Protein AF-A0A8S2YRF7-F1 (afdb_monomer)

Organism: NCBI:txid1234261

Sequence (116 aa):
LKKKLMQNRQWTIEFTRSGGLNALLDYINRTTAKILTLIDVILLNEALQCLRKLMNITEIFEHIANNDQYIDGIVKTLTISSPEIRMRVFELLTALCVYSHEGYDLVLKALRDFEV

InterPro domains:
  IPR010473 Formin, GTPase-binding domain [PF06371] (10-98)
  IPR011989 Armadillo-like helical [G3DSA:1.25.10.10] (1-116)
  IPR016024 Armadillo-type fold [SSF48371] (8-114)

Structure (mmCIF, N/CA/C/O backbone):
data_AF-A0A8S2YRF7-F1
#
_entry.id   AF-A0A8S2YRF7-F1
#
loop_
_atom_site.group_PDB
_atom_site.id
_atom_site.type_symbol
_atom_site.label_atom_id
_atom_site.label_alt_id
_atom_site.label_comp_id
_atom_site.label_asym_id
_atom_site.label_entity_id
_atom_site.label_seq_id
_atom_site.pdbx_PDB_ins_code
_atom_site.Cartn_x
_atom_site.Cartn_y
_atom_site.Cartn_z
_atom_site.occupancy
_atom_site.B_iso_or_equiv
_atom_site.auth_seq_id
_atom_site.auth_comp_id
_atom_site.auth_asym_id
_atom_site.auth_atom_id
_atom_site.pdbx_PDB_model_num
ATOM 1 N N . LEU A 1 1 ? 8.491 13.460 6.021 1.00 77.00 1 LEU A N 1
ATOM 2 C CA . LEU A 1 1 ? 7.143 12.847 6.068 1.00 77.00 1 LEU A CA 1
ATOM 3 C C . LEU A 1 1 ? 7.021 11.818 7.195 1.00 77.00 1 LEU A C 1
ATOM 5 O O . LEU A 1 1 ? 6.396 12.128 8.201 1.00 77.00 1 LEU A O 1
ATOM 9 N N . LYS A 1 2 ? 7.702 10.669 7.092 1.00 81.44 2 LYS A N 1
ATOM 10 C CA . LYS A 1 2 ? 7.711 9.569 8.076 1.00 81.44 2 LYS A CA 1
ATOM 11 C C . LYS A 1 2 ? 7.745 9.994 9.550 1.00 81.44 2 LYS A C 1
ATOM 13 O O . LYS A 1 2 ? 6.881 9.595 10.317 1.00 81.44 2 LYS A O 1
ATOM 18 N N . LYS A 1 3 ? 8.679 10.867 9.953 1.00 82.50 3 LYS A N 1
ATOM 19 C CA . LYS A 1 3 ? 8.766 11.352 11.348 1.00 82.50 3 LYS A CA 1
ATOM 20 C C . LYS A 1 3 ? 7.464 12.000 11.845 1.00 82.50 3 LYS A C 1
ATOM 22 O O . LYS A 1 3 ? 7.048 11.722 12.963 1.00 82.50 3 LYS A O 1
ATOM 27 N N . LYS A 1 4 ? 6.795 12.808 11.012 1.00 79.56 4 LYS A N 1
ATOM 28 C CA . LYS A 1 4 ? 5.526 13.463 11.374 1.00 79.56 4 LYS A CA 1
ATOM 29 C C . LYS A 1 4 ? 4.373 12.459 11.474 1.00 79.56 4 LYS A C 1
ATOM 31 O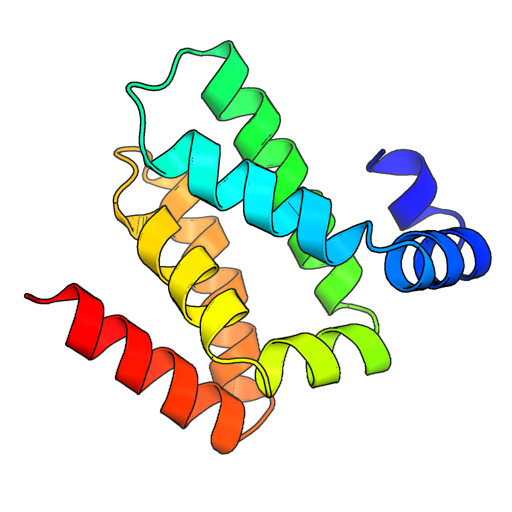 O . LYS A 1 4 ? 3.638 12.512 12.454 1.00 79.56 4 LYS A O 1
ATOM 36 N N . LEU A 1 5 ? 4.294 11.505 10.538 1.00 83.31 5 LEU A N 1
ATOM 37 C CA . LEU A 1 5 ? 3.330 10.392 10.590 1.00 83.31 5 LEU A CA 1
ATOM 38 C C . LEU A 1 5 ? 3.495 9.532 11.854 1.00 83.31 5 LEU A C 1
ATOM 40 O O . LEU A 1 5 ? 2.527 9.008 12.393 1.00 83.31 5 LEU A O 1
ATOM 44 N N . MET A 1 6 ? 4.727 9.371 12.344 1.00 75.88 6 MET A N 1
ATOM 45 C CA . MET A 1 6 ? 4.994 8.540 13.520 1.00 75.88 6 MET A CA 1
ATOM 46 C C . MET A 1 6 ? 4.689 9.227 14.851 1.00 75.88 6 MET A C 1
ATOM 48 O O . MET A 1 6 ? 4.371 8.538 15.814 1.00 75.88 6 MET A O 1
ATOM 52 N N . GLN A 1 7 ? 4.823 10.551 14.922 1.00 84.00 7 GLN A N 1
ATOM 53 C CA . GLN A 1 7 ? 4.856 11.275 16.197 1.00 84.00 7 GLN A CA 1
ATOM 54 C C . GLN A 1 7 ? 3.573 12.045 16.511 1.00 84.00 7 GLN A C 1
ATOM 56 O O . GLN A 1 7 ? 3.378 12.435 17.658 1.00 84.00 7 GLN A O 1
ATOM 61 N N . ASN A 1 8 ? 2.704 12.293 15.528 1.00 87.38 8 ASN A N 1
ATOM 62 C CA . ASN A 1 8 ? 1.533 13.138 15.733 1.00 87.38 8 ASN A CA 1
ATOM 63 C C . ASN A 1 8 ? 0.289 12.551 15.046 1.00 87.38 8 ASN A C 1
ATOM 65 O O . ASN A 1 8 ? 0.135 12.624 13.823 1.00 87.38 8 ASN A O 1
ATOM 69 N N . ARG A 1 9 ? -0.617 11.979 15.855 1.00 85.25 9 ARG A N 1
ATOM 70 C CA . ARG A 1 9 ? -1.880 11.396 15.371 1.00 85.25 9 ARG A CA 1
ATOM 71 C C . ARG A 1 9 ? -2.768 12.452 14.714 1.00 85.25 9 ARG A C 1
ATOM 73 O O . ARG A 1 9 ? -3.272 12.199 13.626 1.00 85.25 9 ARG A O 1
ATOM 80 N N . GLN A 1 10 ? -2.890 13.639 15.311 1.00 88.12 10 GLN A N 1
ATOM 81 C CA . GLN A 1 10 ? -3.692 14.729 14.745 1.00 88.12 10 GLN A CA 1
ATOM 82 C C . GLN A 1 10 ? -3.171 15.140 13.367 1.00 88.12 10 GLN A C 1
ATOM 84 O O . GLN A 1 10 ? -3.936 15.241 12.416 1.00 88.12 10 GLN A O 1
ATOM 89 N N . TRP A 1 11 ? -1.853 15.296 13.232 1.00 90.00 11 TRP A N 1
ATOM 90 C CA . TRP A 1 11 ? -1.228 15.606 11.948 1.00 90.00 11 TRP A CA 1
ATOM 91 C C . TRP A 1 11 ? -1.477 14.510 10.908 1.00 90.00 11 TRP A C 1
ATOM 93 O O . TRP A 1 11 ? -1.681 14.814 9.741 1.00 90.00 11 TRP A O 1
ATOM 103 N N . THR A 1 12 ? -1.482 13.241 11.322 1.00 90.69 12 THR A N 1
ATOM 104 C CA . THR A 1 12 ? -1.724 12.101 10.424 1.00 90.69 12 THR A CA 1
ATOM 105 C C . THR A 1 12 ? -3.166 12.061 9.915 1.00 90.69 12 THR A C 1
ATOM 107 O O . THR A 1 12 ? -3.400 11.801 8.733 1.00 90.69 12 THR A O 1
ATOM 110 N N . ILE A 1 13 ? -4.130 12.376 10.783 1.00 86.88 13 ILE A N 1
ATOM 111 C CA . ILE A 1 13 ? -5.540 12.517 10.402 1.00 86.88 13 ILE A CA 1
ATOM 112 C C . ILE A 1 13 ? -5.700 13.680 9.415 1.00 86.88 13 ILE A C 1
ATOM 114 O O . ILE A 1 13 ? -6.278 13.491 8.348 1.00 86.88 13 ILE A O 1
ATOM 118 N N . GLU A 1 14 ? -5.131 14.851 9.713 1.00 89.62 14 GLU A N 1
ATOM 119 C CA . GLU A 1 14 ? -5.208 16.026 8.828 1.00 89.62 14 GLU A CA 1
ATOM 120 C C . GLU A 1 14 ? -4.489 15.816 7.490 1.00 89.62 14 GLU A C 1
ATOM 122 O O . GLU A 1 14 ? -4.992 16.217 6.441 1.00 89.62 14 GLU A O 1
ATOM 127 N N . PHE A 1 15 ? -3.346 15.127 7.500 1.00 92.44 15 PHE A N 1
ATOM 128 C CA . PHE A 1 15 ? -2.652 14.699 6.288 1.00 92.44 15 PHE A CA 1
ATOM 129 C C . PHE A 1 15 ? -3.573 13.854 5.404 1.00 92.44 15 PHE A C 1
ATOM 131 O O . PHE A 1 15 ? -3.667 14.099 4.205 1.00 92.44 15 PHE A O 1
ATOM 138 N N . THR A 1 16 ? -4.290 12.901 5.999 1.00 90.62 16 THR A N 1
ATOM 139 C CA . THR A 1 16 ? -5.208 12.020 5.267 1.00 90.62 16 THR A CA 1
ATOM 140 C C . THR A 1 16 ? -6.424 12.783 4.743 1.00 90.62 16 THR A C 1
ATOM 142 O O . THR A 1 16 ? -6.744 12.667 3.563 1.00 90.62 16 THR A O 1
ATOM 145 N N . ARG A 1 17 ? -7.044 13.634 5.573 1.00 88.81 17 ARG A N 1
ATOM 146 C CA . ARG A 1 17 ? -8.169 14.507 5.179 1.00 88.81 17 ARG A CA 1
ATOM 147 C C . ARG A 1 17 ? -7.822 15.446 4.030 1.00 88.81 17 ARG A C 1
ATOM 149 O O . ARG A 1 17 ? -8.677 15.752 3.210 1.00 88.81 17 ARG A O 1
ATOM 156 N N . SER A 1 18 ? -6.564 15.863 3.956 1.00 92.50 18 SER A N 1
ATOM 157 C CA . SER A 1 18 ? -6.051 16.742 2.904 1.00 92.50 18 SER A CA 1
ATOM 158 C C . SER A 1 18 ? -5.619 15.982 1.637 1.00 92.50 18 SER A C 1
ATOM 160 O O . SER A 1 18 ? -4.879 16.527 0.823 1.00 92.50 18 SER A O 1
ATOM 162 N N . GLY A 1 19 ? -6.016 14.712 1.476 1.00 92.81 19 GLY A N 1
ATOM 163 C CA . GLY A 1 19 ? -5.674 13.880 0.314 1.00 92.81 19 GLY A CA 1
ATOM 164 C 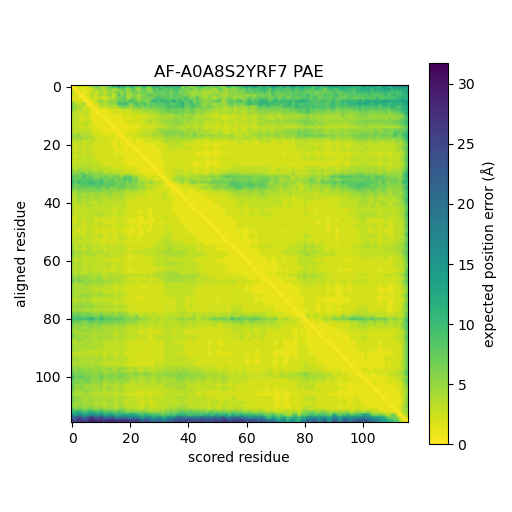C . GLY A 1 19 ? -4.252 13.307 0.328 1.00 92.81 19 GLY A C 1
ATOM 165 O O . GLY A 1 19 ? -3.779 12.793 -0.684 1.00 92.81 19 GLY A O 1
ATOM 166 N N . GLY A 1 20 ? -3.550 13.368 1.462 1.00 94.44 20 GLY A N 1
ATOM 167 C CA . GLY A 1 20 ? -2.173 12.890 1.582 1.00 94.44 20 GLY A CA 1
ATOM 168 C C . GLY A 1 20 ? -2.018 11.382 1.374 1.00 94.44 20 GLY A C 1
ATOM 169 O O . GLY A 1 20 ? -0.998 10.947 0.839 1.00 94.44 20 GLY A O 1
ATOM 170 N N . LEU A 1 21 ? -3.026 10.584 1.745 1.00 94.56 21 LEU A N 1
ATOM 171 C CA . LEU A 1 21 ? -3.046 9.146 1.451 1.00 94.56 21 LEU A CA 1
ATOM 172 C C . LEU A 1 21 ? -3.077 8.897 -0.063 1.00 94.56 21 LEU A C 1
ATOM 174 O O . LEU A 1 21 ? -2.257 8.135 -0.569 1.00 94.56 21 LEU A O 1
ATOM 178 N N . ASN A 1 22 ? -3.959 9.593 -0.780 1.00 94.88 22 ASN A N 1
ATOM 179 C CA . ASN A 1 22 ? -4.107 9.465 -2.230 1.00 94.88 22 ASN A CA 1
ATOM 180 C C . ASN A 1 22 ? -2.809 9.873 -2.925 1.00 94.88 22 ASN A C 1
ATOM 182 O O . ASN A 1 22 ? -2.292 9.128 -3.745 1.00 94.88 22 ASN A O 1
ATOM 186 N N . ALA A 1 23 ? -2.212 10.996 -2.513 1.00 95.50 23 ALA A N 1
ATOM 187 C CA . ALA A 1 23 ? -0.932 11.446 -3.049 1.00 95.50 23 ALA A CA 1
ATOM 188 C C . ALA A 1 23 ? 0.206 10.434 -2.809 1.00 95.50 23 ALA A C 1
ATOM 190 O O . ALA A 1 23 ? 1.079 10.265 -3.662 1.00 95.50 23 ALA A O 1
ATOM 191 N N . LEU A 1 24 ? 0.211 9.752 -1.656 1.00 95.62 24 LEU A N 1
ATOM 192 C CA . LEU A 1 24 ? 1.193 8.711 -1.348 1.00 95.62 24 LEU A CA 1
ATOM 193 C C . LEU A 1 24 ? 1.015 7.482 -2.251 1.00 95.62 24 LEU A C 1
ATOM 195 O O . LEU A 1 24 ? 2.001 6.970 -2.780 1.00 95.62 24 LEU A O 1
ATOM 199 N N . LEU A 1 25 ? -0.223 7.024 -2.438 1.00 94.00 25 LEU A N 1
ATOM 200 C CA . LEU A 1 25 ? -0.542 5.888 -3.306 1.00 94.00 25 LEU A CA 1
ATOM 201 C C . LEU A 1 25 ? -0.292 6.216 -4.783 1.00 94.00 25 LEU A C 1
ATOM 203 O O . LEU A 1 25 ? 0.318 5.419 -5.492 1.00 94.00 25 LEU A O 1
ATOM 207 N N . ASP A 1 26 ? -0.638 7.423 -5.227 1.00 93.88 26 ASP A N 1
ATOM 208 C CA . ASP A 1 26 ? -0.320 7.919 -6.567 1.00 93.88 26 ASP A CA 1
ATOM 209 C C . ASP A 1 26 ? 1.187 7.937 -6.820 1.00 93.88 26 ASP A C 1
ATOM 211 O O . ASP A 1 26 ? 1.648 7.561 -7.901 1.00 93.88 26 ASP A O 1
ATOM 215 N N . TYR A 1 27 ? 1.977 8.351 -5.826 1.00 94.88 27 TYR A N 1
ATOM 216 C CA . TYR A 1 27 ? 3.431 8.309 -5.915 1.00 94.88 27 TYR A CA 1
ATOM 217 C C . TYR A 1 27 ? 3.956 6.873 -6.069 1.00 94.88 27 TYR A C 1
ATOM 219 O O . TYR A 1 27 ? 4.802 6.626 -6.935 1.00 94.88 27 TYR A O 1
ATOM 227 N N . ILE A 1 28 ? 3.441 5.924 -5.280 1.00 93.88 28 ILE A N 1
ATOM 228 C CA . ILE A 1 28 ? 3.802 4.499 -5.371 1.00 93.88 28 ILE A CA 1
ATOM 229 C C . ILE A 1 28 ? 3.467 3.957 -6.771 1.00 93.88 28 ILE A C 1
ATOM 231 O O . ILE A 1 28 ? 4.329 3.378 -7.438 1.00 93.88 28 ILE A O 1
ATOM 235 N N . ASN A 1 29 ? 2.260 4.236 -7.267 1.00 91.62 29 ASN A N 1
ATOM 236 C CA . ASN A 1 29 ? 1.784 3.779 -8.574 1.00 91.62 29 ASN A CA 1
ATOM 237 C C . ASN A 1 29 ? 2.618 4.342 -9.732 1.00 91.62 29 ASN A C 1
ATOM 239 O O . ASN A 1 29 ? 3.047 3.602 -10.616 1.00 91.62 29 ASN A O 1
ATOM 243 N N . ARG A 1 30 ? 2.911 5.647 -9.716 1.00 91.12 30 ARG A N 1
ATOM 244 C CA . ARG A 1 30 ? 3.746 6.293 -10.745 1.00 91.12 30 ARG A CA 1
ATOM 245 C C . ARG A 1 30 ? 5.179 5.779 -10.733 1.00 91.12 30 ARG A C 1
ATOM 247 O O . ARG A 1 30 ? 5.795 5.670 -11.788 1.00 91.12 30 ARG A O 1
ATOM 254 N N . THR A 1 31 ? 5.710 5.482 -9.549 1.00 90.75 31 THR A N 1
ATOM 255 C CA . THR A 1 31 ? 7.064 4.935 -9.406 1.00 90.75 31 THR A CA 1
ATOM 256 C C . THR A 1 31 ? 7.138 3.527 -9.991 1.00 90.75 31 THR A C 1
ATOM 258 O O . THR A 1 31 ? 8.079 3.219 -10.710 1.00 90.75 31 THR A O 1
ATOM 261 N N . THR A 1 32 ? 6.100 2.721 -9.786 1.00 84.50 32 THR A N 1
ATOM 262 C CA . THR A 1 32 ? 5.987 1.354 -10.317 1.00 84.50 32 THR A CA 1
ATOM 263 C C . THR A 1 32 ? 5.952 1.295 -11.854 1.00 84.50 32 THR A C 1
ATOM 265 O O . THR A 1 32 ? 6.404 0.322 -12.445 1.00 84.50 32 THR A O 1
ATOM 268 N N . ALA A 1 33 ? 5.481 2.349 -12.528 1.00 84.19 33 ALA A N 1
ATOM 269 C CA . ALA A 1 33 ? 5.338 2.390 -13.988 1.00 84.19 33 ALA A CA 1
ATOM 270 C C . ALA A 1 33 ? 6.617 2.778 -14.767 1.00 84.19 33 ALA A C 1
ATOM 272 O O . ALA A 1 33 ? 6.558 2.966 -15.983 1.00 84.19 33 ALA A O 1
ATOM 273 N N . LYS A 1 34 ? 7.767 2.948 -14.101 1.00 87.25 34 LYS A N 1
ATOM 274 C CA . LYS A 1 34 ? 9.019 3.400 -14.733 1.00 87.25 34 LYS A CA 1
ATOM 275 C C . LYS A 1 34 ? 10.222 2.551 -14.325 1.00 87.25 34 LYS A C 1
ATOM 277 O O . LYS A 1 34 ? 10.203 1.851 -13.318 1.00 87.25 34 LYS A O 1
ATOM 282 N N . ILE A 1 35 ? 11.315 2.684 -15.076 1.00 87.88 35 ILE A N 1
ATOM 283 C CA . ILE A 1 35 ? 12.622 2.149 -14.675 1.00 87.88 35 ILE A CA 1
ATOM 284 C C . ILE A 1 35 ? 13.087 2.897 -13.420 1.00 87.88 35 ILE A C 1
ATOM 286 O O . ILE A 1 35 ? 13.166 4.128 -13.415 1.00 87.88 35 ILE A O 1
ATOM 290 N N . LEU A 1 36 ? 13.383 2.150 -12.357 1.00 89.69 36 LEU A N 1
ATOM 291 C CA . LEU A 1 36 ? 13.756 2.718 -11.067 1.00 89.69 36 LEU A CA 1
ATOM 292 C C . LEU A 1 36 ? 15.243 3.055 -11.007 1.00 89.69 36 LEU A C 1
ATOM 294 O O . LEU A 1 36 ? 16.103 2.215 -11.271 1.00 89.69 36 LEU A O 1
ATOM 298 N N . THR A 1 37 ? 15.545 4.274 -10.574 1.00 92.00 37 THR A N 1
ATOM 299 C CA . THR A 1 37 ? 16.884 4.634 -10.099 1.00 92.00 37 THR A CA 1
ATOM 300 C C . THR A 1 37 ? 17.083 4.172 -8.653 1.00 92.00 37 THR A C 1
ATOM 302 O O . THR A 1 37 ? 16.124 3.876 -7.938 1.00 92.00 37 THR A O 1
ATOM 305 N N . LEU A 1 38 ? 18.327 4.184 -8.165 1.00 90.56 38 LEU A N 1
ATOM 306 C CA . LEU A 1 38 ? 18.614 3.920 -6.748 1.00 90.56 38 LEU A CA 1
ATOM 307 C C . LEU A 1 38 ? 17.831 4.860 -5.812 1.00 90.56 38 LEU A C 1
ATOM 309 O O . LEU A 1 38 ? 17.330 4.431 -4.775 1.00 90.56 38 LEU A O 1
ATOM 313 N N . ILE A 1 39 ? 17.694 6.133 -6.194 1.00 92.31 39 ILE A N 1
ATOM 314 C CA . ILE A 1 39 ? 16.939 7.124 -5.417 1.00 92.31 39 ILE A CA 1
ATOM 315 C C . ILE A 1 39 ? 15.453 6.753 -5.386 1.00 92.31 39 ILE A C 1
ATOM 317 O O . ILE A 1 39 ? 14.837 6.821 -4.324 1.00 92.31 39 ILE A O 1
ATOM 321 N N . ASP A 1 40 ? 14.889 6.308 -6.512 1.00 92.38 40 ASP A N 1
ATOM 322 C CA . ASP A 1 40 ? 13.490 5.875 -6.569 1.00 92.38 40 ASP A CA 1
ATOM 323 C C . ASP A 1 40 ? 13.226 4.685 -5.642 1.00 92.38 40 ASP A C 1
ATOM 325 O O . ASP A 1 40 ? 12.237 4.688 -4.916 1.00 92.38 40 ASP A O 1
ATOM 329 N N . VAL A 1 41 ? 14.132 3.702 -5.603 1.00 91.06 41 VAL A N 1
ATOM 330 C CA . VAL A 1 41 ? 14.022 2.540 -4.703 1.00 91.06 41 VAL A CA 1
ATOM 331 C C . VAL A 1 41 ? 14.035 2.972 -3.233 1.00 91.06 41 VAL A C 1
ATOM 333 O O . VAL A 1 41 ? 13.232 2.487 -2.433 1.00 91.06 41 VAL A O 1
ATOM 336 N N . ILE A 1 42 ? 14.916 3.907 -2.861 1.00 92.12 42 ILE A N 1
ATOM 337 C CA . ILE A 1 42 ? 14.991 4.440 -1.491 1.00 92.12 42 ILE A CA 1
ATOM 338 C C . ILE A 1 42 ? 13.692 5.164 -1.122 1.00 92.12 42 ILE A C 1
ATOM 340 O O . ILE A 1 42 ? 13.123 4.920 -0.055 1.00 92.12 42 ILE A O 1
ATOM 344 N N . LEU A 1 43 ? 13.208 6.045 -1.997 1.00 93.50 43 LEU A N 1
ATOM 345 C CA . LEU A 1 43 ? 12.000 6.824 -1.740 1.00 93.50 43 LEU A CA 1
ATOM 346 C C . LEU A 1 43 ? 10.746 5.947 -1.707 1.00 93.50 43 LEU A C 1
ATOM 348 O O . LEU A 1 43 ? 9.888 6.151 -0.848 1.00 93.50 43 LEU A O 1
ATOM 352 N N . LEU A 1 44 ? 10.660 4.937 -2.573 1.00 93.44 44 LEU A N 1
ATOM 353 C CA . LEU A 1 44 ? 9.574 3.965 -2.561 1.00 93.44 44 LEU A CA 1
ATOM 354 C C . LEU A 1 44 ? 9.556 3.157 -1.259 1.00 93.44 44 LEU A C 1
ATOM 356 O O . LEU A 1 44 ? 8.498 2.988 -0.658 1.00 93.44 44 LEU A O 1
ATOM 360 N N . ASN A 1 45 ? 10.718 2.726 -0.767 1.00 92.06 45 ASN A N 1
ATOM 361 C CA . ASN A 1 45 ? 10.817 2.060 0.532 1.00 92.06 45 ASN A CA 1
ATOM 362 C C . ASN A 1 45 ? 10.329 2.949 1.684 1.00 92.06 45 ASN A C 1
ATOM 364 O O . ASN A 1 45 ? 9.654 2.476 2.602 1.00 92.06 45 ASN A O 1
ATOM 368 N N . GLU A 1 46 ? 10.649 4.242 1.659 1.00 93.38 46 GLU A N 1
ATOM 369 C CA . GLU A 1 46 ? 10.142 5.186 2.656 1.00 93.38 46 GLU A CA 1
ATOM 370 C C . GLU A 1 46 ? 8.631 5.430 2.502 1.00 93.38 46 GLU A C 1
ATOM 372 O O . GLU A 1 46 ? 7.927 5.542 3.510 1.00 93.38 46 GLU A O 1
ATOM 377 N N . ALA A 1 47 ? 8.107 5.444 1.273 1.00 94.69 47 ALA A N 1
ATOM 378 C CA . ALA A 1 47 ? 6.676 5.559 0.998 1.00 94.69 47 ALA A CA 1
ATOM 379 C C . ALA A 1 47 ? 5.889 4.338 1.505 1.00 94.69 47 ALA A C 1
ATOM 381 O O . ALA A 1 47 ? 4.893 4.509 2.209 1.00 94.69 47 ALA A O 1
ATOM 382 N N . LEU A 1 48 ? 6.372 3.117 1.251 1.00 94.56 48 LEU A N 1
ATOM 383 C CA . LEU A 1 48 ? 5.765 1.878 1.752 1.00 94.56 48 LEU A CA 1
ATOM 384 C C . LEU A 1 48 ? 5.770 1.813 3.284 1.00 94.56 48 LEU A C 1
ATOM 386 O O . LEU A 1 48 ? 4.792 1.389 3.897 1.00 94.56 48 LEU A O 1
ATOM 390 N N . GLN A 1 49 ? 6.829 2.303 3.935 1.00 93.44 49 GLN A N 1
ATOM 391 C CA . GLN A 1 49 ? 6.848 2.436 5.396 1.00 93.44 49 GLN A CA 1
ATOM 392 C C . GLN A 1 49 ? 5.831 3.466 5.909 1.00 93.44 49 GLN A C 1
ATOM 394 O O . GLN A 1 49 ? 5.213 3.251 6.955 1.00 93.44 49 GLN A O 1
ATOM 399 N N . CYS A 1 50 ? 5.641 4.578 5.193 1.00 94.81 50 CYS A N 1
ATOM 400 C CA . CYS A 1 50 ? 4.597 5.549 5.518 1.00 94.81 50 CYS A CA 1
ATOM 401 C C . CYS A 1 50 ? 3.202 4.922 5.381 1.00 94.81 50 CYS A C 1
ATOM 403 O O . CYS A 1 50 ? 2.393 5.076 6.294 1.00 94.81 50 CYS A O 1
ATOM 405 N N . LEU A 1 51 ? 2.953 4.165 4.308 1.00 95.38 51 LEU A N 1
ATOM 406 C CA . LEU A 1 51 ? 1.693 3.453 4.081 1.00 95.38 51 LEU A CA 1
ATOM 407 C C . LEU A 1 51 ? 1.423 2.426 5.185 1.00 95.38 51 LEU A C 1
ATOM 409 O O . LEU A 1 51 ? 0.364 2.457 5.804 1.00 95.38 51 LEU A O 1
ATOM 413 N N . ARG A 1 52 ? 2.421 1.605 5.536 1.00 94.31 52 ARG A N 1
ATOM 414 C CA . ARG A 1 52 ? 2.338 0.678 6.676 1.00 94.31 52 ARG A CA 1
ATOM 415 C C . ARG A 1 52 ? 1.952 1.394 7.970 1.00 94.31 52 ARG A C 1
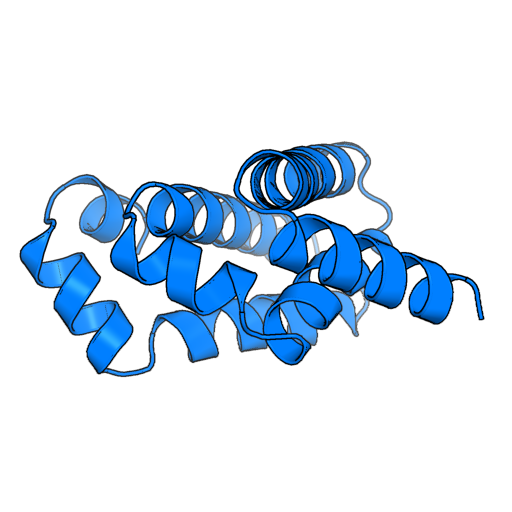ATOM 417 O O . ARG A 1 52 ? 1.174 0.878 8.764 1.00 94.31 52 ARG A O 1
ATOM 424 N N . LYS A 1 53 ? 2.514 2.582 8.218 1.00 92.00 53 LYS A N 1
ATOM 425 C CA . LYS A 1 53 ? 2.202 3.350 9.427 1.00 92.00 53 LYS A CA 1
ATOM 426 C C . LYS A 1 53 ? 0.783 3.915 9.400 1.00 92.00 53 LYS A C 1
ATOM 428 O O . LYS A 1 53 ? 0.143 3.917 10.447 1.00 92.00 53 LYS A O 1
ATOM 433 N N . LEU A 1 54 ? 0.310 4.367 8.241 1.00 92.88 54 LEU A N 1
ATOM 434 C CA . LEU A 1 54 ? -1.069 4.817 8.040 1.00 92.88 54 LEU A CA 1
ATOM 435 C C . LEU A 1 54 ? -2.061 3.673 8.277 1.00 92.88 54 LEU A C 1
ATOM 437 O O . LEU A 1 54 ? -3.032 3.856 8.997 1.00 92.88 54 LEU A O 1
ATOM 441 N N . MET A 1 55 ? -1.747 2.472 7.791 1.00 92.81 55 MET A N 1
ATOM 442 C CA . MET A 1 55 ? -2.524 1.252 8.028 1.00 92.81 55 MET A CA 1
ATOM 443 C C . MET A 1 55 ? -2.569 0.825 9.511 1.00 92.81 55 MET A C 1
ATOM 445 O O . MET A 1 55 ? -3.452 0.086 9.915 1.00 92.81 55 MET A O 1
ATOM 449 N N . ASN A 1 56 ? -1.702 1.334 10.390 1.00 91.06 56 ASN A N 1
ATOM 450 C CA . ASN A 1 56 ? -1.859 1.098 11.836 1.00 91.06 56 ASN A CA 1
ATOM 451 C C . ASN A 1 56 ? -2.953 1.967 12.492 1.00 91.06 56 ASN A C 1
ATOM 453 O O . ASN A 1 56 ? -3.138 1.895 13.706 1.00 91.06 56 ASN A O 1
ATOM 457 N N . ILE A 1 57 ? -3.622 2.838 11.735 1.00 90.75 57 ILE A N 1
ATOM 458 C CA . ILE A 1 57 ? -4.746 3.656 12.198 1.00 90.75 57 ILE A CA 1
ATOM 459 C C . ILE A 1 57 ? -6.017 3.033 11.628 1.00 90.75 57 ILE A C 1
ATOM 461 O O . ILE A 1 57 ? -6.176 2.995 10.410 1.00 90.75 57 ILE A O 1
ATOM 465 N N . THR A 1 58 ? -6.905 2.555 12.500 1.00 91.56 58 THR A N 1
ATOM 466 C CA . THR A 1 58 ? -8.086 1.764 12.125 1.00 91.56 58 THR A CA 1
ATOM 467 C C . THR A 1 58 ? -8.938 2.445 11.062 1.00 91.56 58 THR A C 1
ATOM 469 O O . THR A 1 58 ? -9.251 1.825 10.055 1.00 91.56 58 THR A O 1
ATOM 472 N N . GLU A 1 59 ? -9.224 3.739 11.218 1.00 91.31 59 GLU A N 1
ATOM 473 C CA . GLU A 1 59 ? -10.076 4.484 10.285 1.00 91.31 59 GLU A CA 1
ATOM 474 C C . GLU A 1 59 ? -9.457 4.573 8.876 1.00 91.31 59 GLU A C 1
ATOM 476 O O . GLU A 1 59 ? -10.158 4.598 7.867 1.00 91.31 59 GLU A O 1
ATOM 481 N N . I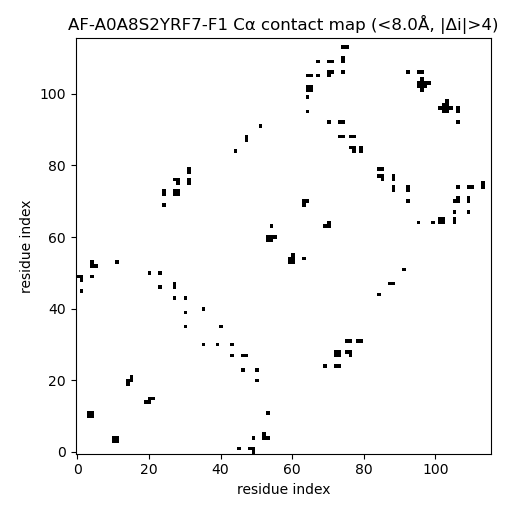LE A 1 60 ? -8.122 4.611 8.793 1.00 92.06 60 ILE A N 1
ATOM 482 C CA . ILE A 1 60 ? -7.390 4.649 7.521 1.00 92.06 60 ILE A CA 1
ATOM 483 C C . ILE A 1 60 ? -7.274 3.246 6.931 1.00 92.06 60 ILE A C 1
ATOM 4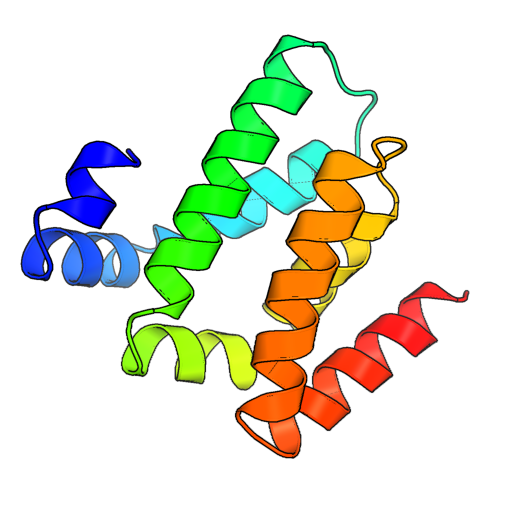85 O O . ILE A 1 60 ? -7.397 3.080 5.720 1.00 92.06 60 ILE A O 1
ATOM 489 N N . PHE A 1 61 ? -7.052 2.240 7.777 1.00 94.31 61 PHE A N 1
ATOM 490 C CA . PHE A 1 61 ? -7.031 0.851 7.348 1.00 94.31 61 PHE A CA 1
ATOM 491 C C . PHE A 1 61 ? -8.371 0.449 6.735 1.00 94.31 61 PHE A C 1
ATOM 493 O O . PHE A 1 61 ? -8.380 -0.059 5.623 1.00 94.31 61 PHE A O 1
ATOM 500 N N . GLU A 1 62 ? -9.489 0.733 7.410 1.00 94.00 62 GLU A N 1
ATOM 501 C CA . GLU A 1 62 ? -10.844 0.490 6.898 1.00 94.00 62 GLU A CA 1
ATOM 502 C C . GLU A 1 62 ? -11.066 1.185 5.558 1.00 94.00 62 GLU A C 1
ATOM 504 O O . GLU A 1 62 ? -11.605 0.594 4.626 1.00 94.00 62 GLU A O 1
ATOM 509 N N . HIS A 1 63 ? -10.606 2.429 5.425 1.00 92.44 63 HIS A N 1
ATOM 510 C CA . HIS A 1 63 ? -10.717 3.152 4.166 1.00 92.44 63 HIS A CA 1
ATOM 511 C C . HIS A 1 63 ? -9.920 2.492 3.028 1.00 92.44 63 HIS A C 1
ATOM 513 O O . HIS A 1 63 ? -10.392 2.471 1.895 1.00 92.44 63 HIS A O 1
ATOM 519 N N . ILE A 1 64 ? -8.737 1.934 3.314 1.00 94.31 64 ILE A N 1
ATOM 520 C CA . ILE A 1 64 ? -7.936 1.190 2.328 1.00 94.31 64 ILE A CA 1
ATOM 521 C C . ILE A 1 64 ? -8.564 -0.173 2.018 1.00 94.31 64 ILE A C 1
ATOM 523 O O . ILE A 1 64 ? -8.644 -0.552 0.855 1.00 94.31 64 ILE A O 1
ATOM 527 N N . ALA A 1 65 ? -9.023 -0.895 3.040 1.00 94.56 65 ALA A N 1
ATOM 528 C CA . ALA A 1 65 ? -9.558 -2.248 2.922 1.00 94.56 65 ALA A CA 1
ATOM 529 C C . ALA A 1 65 ? -10.867 -2.330 2.128 1.00 94.56 65 ALA A C 1
ATOM 531 O O . ALA A 1 65 ? -11.199 -3.406 1.654 1.00 94.56 65 ALA A O 1
ATOM 532 N N . ASN A 1 66 ? -11.571 -1.208 1.964 1.00 93.31 66 ASN A N 1
ATOM 533 C CA . ASN A 1 66 ? -12.816 -1.110 1.201 1.00 93.31 66 ASN A CA 1
ATOM 534 C C . ASN A 1 66 ? -12.642 -0.330 -0.120 1.00 93.31 66 ASN A C 1
ATOM 536 O O . ASN A 1 66 ? -13.619 0.163 -0.682 1.00 93.31 66 ASN A O 1
ATOM 540 N N . ASN A 1 67 ? -11.404 -0.146 -0.597 1.00 93.75 67 ASN A N 1
ATOM 541 C CA . ASN A 1 67 ? -11.107 0.599 -1.822 1.00 93.75 67 ASN A CA 1
ATOM 542 C C . ASN A 1 67 ? -10.271 -0.253 -2.787 1.00 93.75 67 ASN A C 1
ATOM 544 O O . ASN A 1 67 ? -9.074 -0.468 -2.583 1.00 93.75 67 ASN A O 1
ATOM 548 N N . ASP A 1 68 ? -10.913 -0.712 -3.859 1.00 94.50 68 ASP A N 1
ATOM 549 C CA . ASP A 1 68 ? -10.304 -1.557 -4.885 1.00 94.50 68 ASP A CA 1
ATOM 550 C C . ASP A 1 68 ? -9.117 -0.874 -5.580 1.00 94.50 68 ASP A C 1
ATOM 552 O O . ASP A 1 68 ? -8.052 -1.471 -5.694 1.00 94.50 68 ASP A O 1
ATOM 556 N N . GLN A 1 69 ? -9.237 0.405 -5.937 1.00 93.25 69 GLN A N 1
ATOM 557 C CA . GLN A 1 69 ? -8.172 1.158 -6.609 1.00 93.25 69 GLN A CA 1
ATOM 558 C C . GLN A 1 69 ? -6.887 1.240 -5.777 1.00 93.25 69 GLN A C 1
ATOM 560 O O . GLN A 1 69 ? -5.778 1.200 -6.322 1.00 93.25 69 GLN A O 1
ATOM 565 N N . TYR A 1 70 ? -7.013 1.367 -4.454 1.00 95.12 70 TYR A N 1
ATOM 566 C CA . TYR A 1 70 ? -5.852 1.382 -3.565 1.00 95.12 70 TYR A CA 1
ATOM 567 C C . TYR A 1 70 ? -5.193 0.010 -3.492 1.00 95.12 70 TYR A C 1
ATOM 569 O O . TYR A 1 70 ? -3.967 -0.079 -3.576 1.00 95.12 70 TYR A O 1
ATOM 577 N N . ILE A 1 71 ? -5.992 -1.050 -3.380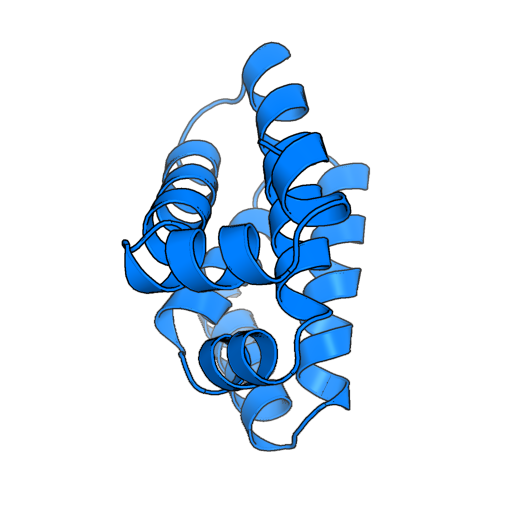 1.00 95.69 71 ILE A N 1
ATOM 578 C CA . ILE A 1 71 ? -5.498 -2.426 -3.333 1.00 95.69 71 ILE A CA 1
ATOM 579 C C . ILE A 1 71 ? -4.820 -2.801 -4.657 1.00 95.69 71 ILE A C 1
ATOM 581 O O . ILE A 1 71 ? -3.697 -3.304 -4.634 1.00 95.69 71 ILE A O 1
ATOM 585 N N . ASP A 1 72 ? -5.415 -2.452 -5.797 1.00 94.50 72 ASP A N 1
ATOM 586 C CA . ASP A 1 72 ? -4.833 -2.650 -7.128 1.00 94.50 72 ASP A CA 1
ATOM 587 C C . ASP A 1 72 ? -3.470 -1.962 -7.262 1.00 94.50 72 ASP A C 1
ATOM 589 O O . ASP A 1 72 ? -2.522 -2.530 -7.806 1.00 94.50 72 ASP A O 1
ATOM 593 N N . GLY A 1 73 ? -3.342 -0.733 -6.752 1.00 93.25 73 GLY A N 1
ATOM 594 C CA . GLY A 1 73 ? -2.070 -0.009 -6.741 1.00 93.25 73 GLY A CA 1
ATOM 595 C C . GLY A 1 73 ? -0.995 -0.694 -5.892 1.00 93.25 73 GLY A C 1
ATOM 596 O O . GLY A 1 73 ? 0.161 -0.840 -6.309 1.00 93.25 73 GLY A O 1
ATOM 597 N N . ILE A 1 74 ? -1.383 -1.188 -4.713 1.00 95.25 74 ILE A N 1
ATOM 598 C CA . ILE A 1 74 ? -0.490 -1.947 -3.832 1.00 95.25 74 ILE A CA 1
ATOM 599 C C . ILE A 1 74 ? -0.045 -3.243 -4.525 1.00 95.25 74 ILE A C 1
ATOM 601 O O . ILE A 1 74 ? 1.153 -3.520 -4.562 1.00 95.25 74 ILE A O 1
ATOM 605 N N . VAL A 1 75 ? -0.964 -3.995 -5.138 1.00 95.44 75 VAL A N 1
ATOM 606 C CA . VAL A 1 75 ? -0.646 -5.227 -5.880 1.00 95.44 75 VAL A CA 1
ATOM 607 C C . VAL A 1 75 ? 0.274 -4.946 -7.065 1.00 95.44 75 VAL A C 1
ATOM 609 O O . VAL A 1 75 ? 1.279 -5.635 -7.225 1.00 95.44 75 VAL A O 1
ATOM 612 N N . LYS A 1 76 ? 0.026 -3.887 -7.846 1.00 93.44 76 LYS A N 1
ATOM 613 C CA . LYS A 1 76 ? 0.898 -3.499 -8.971 1.00 93.44 76 LYS A CA 1
ATOM 614 C C . LYS A 1 76 ? 2.348 -3.280 -8.550 1.00 93.44 76 LYS A C 1
ATOM 616 O O . LYS A 1 76 ? 3.253 -3.578 -9.330 1.00 93.44 76 LYS A O 1
ATOM 621 N N . THR A 1 77 ? 2.590 -2.834 -7.317 1.00 93.44 77 THR A N 1
ATOM 622 C CA . THR A 1 77 ? 3.947 -2.645 -6.769 1.00 93.44 77 THR A CA 1
ATOM 623 C C . THR A 1 77 ? 4.759 -3.957 -6.741 1.00 93.44 77 THR A C 1
ATOM 625 O O . THR A 1 77 ? 5.989 -3.921 -6.728 1.00 93.44 77 THR A O 1
ATOM 628 N N . LEU A 1 78 ? 4.110 -5.129 -6.813 1.00 93.31 78 LEU A N 1
ATOM 629 C CA . LEU A 1 78 ? 4.776 -6.434 -6.928 1.00 93.31 78 LEU A CA 1
ATOM 630 C C . LEU A 1 78 ? 5.545 -6.631 -8.247 1.00 93.31 78 LEU A C 1
ATOM 632 O O . LEU A 1 78 ? 6.443 -7.473 -8.284 1.00 93.31 78 LEU A O 1
ATOM 636 N N . THR A 1 79 ? 5.255 -5.849 -9.297 1.00 91.31 79 THR A N 1
ATOM 637 C CA . THR A 1 79 ? 6.026 -5.852 -10.562 1.00 91.31 79 THR A CA 1
ATOM 638 C C . THR A 1 79 ? 7.488 -5.433 -10.389 1.00 91.31 79 THR A C 1
ATOM 640 O O . THR A 1 79 ? 8.319 -5.698 -11.256 1.00 91.31 79 THR A O 1
ATOM 643 N N . ILE A 1 80 ? 7.830 -4.779 -9.277 1.00 89.62 80 ILE A N 1
ATOM 644 C CA . ILE A 1 80 ? 9.170 -4.252 -9.050 1.00 89.62 80 ILE A CA 1
ATOM 645 C C . ILE A 1 80 ? 10.153 -5.389 -8.759 1.00 89.62 80 ILE A C 1
ATOM 647 O O . ILE A 1 80 ? 9.975 -6.180 -7.830 1.00 89.62 80 ILE A O 1
ATOM 651 N N . SER A 1 81 ? 11.266 -5.404 -9.495 1.00 85.44 81 SER A N 1
ATOM 652 C CA . SER A 1 81 ? 12.360 -6.378 -9.364 1.00 85.44 81 SER A CA 1
ATOM 653 C C . SER A 1 81 ? 13.248 -6.162 -8.124 1.00 85.44 81 SER A C 1
ATOM 655 O O . SER A 1 81 ? 14.472 -6.205 -8.216 1.00 85.44 81 SER A O 1
ATOM 657 N N . SER A 1 82 ? 12.653 -5.932 -6.951 1.00 88.94 82 SER A N 1
ATOM 658 C CA . SER A 1 82 ? 13.339 -5.914 -5.651 1.00 88.94 82 SER A CA 1
ATOM 659 C C . SER A 1 82 ? 12.637 -6.885 -4.695 1.00 88.94 82 SER A C 1
ATOM 661 O O . SER A 1 82 ? 11.473 -6.670 -4.343 1.00 88.94 82 SER A O 1
ATOM 663 N N . PRO A 1 83 ? 13.303 -7.977 -4.271 1.00 90.81 83 PRO A N 1
ATOM 664 C CA . PRO A 1 83 ? 12.756 -8.916 -3.291 1.00 90.81 83 PRO A CA 1
ATOM 665 C C . PRO A 1 83 ? 12.315 -8.244 -1.986 1.00 90.81 83 PRO A C 1
ATOM 667 O O . PRO A 1 83 ? 11.276 -8.599 -1.433 1.00 90.81 83 PRO A O 1
ATOM 670 N N . GLU A 1 84 ? 13.061 -7.243 -1.523 1.00 90.94 84 GLU A N 1
ATOM 671 C CA . GLU A 1 84 ? 12.788 -6.514 -0.286 1.00 90.94 84 GLU A CA 1
ATOM 672 C C . GLU A 1 84 ? 11.490 -5.708 -0.387 1.00 90.94 84 GLU A C 1
ATOM 674 O O . GLU A 1 84 ? 10.662 -5.761 0.523 1.00 90.94 84 GLU A O 1
ATOM 679 N N . ILE A 1 85 ? 11.284 -5.003 -1.506 1.00 92.38 85 ILE A N 1
ATOM 680 C CA . ILE A 1 85 ? 10.045 -4.258 -1.767 1.00 92.38 85 ILE A CA 1
ATOM 681 C C . ILE A 1 85 ? 8.860 -5.220 -1.842 1.00 92.38 85 ILE A C 1
ATOM 683 O O . ILE A 1 85 ? 7.860 -5.006 -1.157 1.00 92.38 85 ILE A O 1
ATOM 687 N N . ARG A 1 86 ? 8.9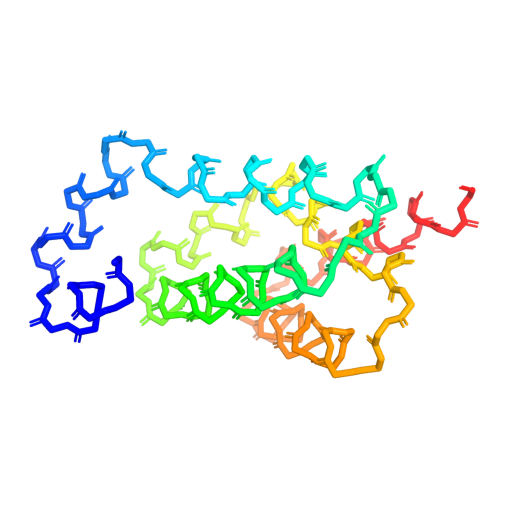82 -6.312 -2.606 1.00 93.44 86 ARG A N 1
ATOM 688 C CA . ARG A 1 86 ? 7.904 -7.304 -2.740 1.00 93.44 86 ARG A CA 1
ATOM 689 C C . ARG A 1 86 ? 7.520 -7.913 -1.396 1.00 93.44 86 ARG A C 1
ATOM 691 O O . ARG A 1 86 ? 6.336 -8.015 -1.102 1.00 93.44 86 ARG A O 1
ATOM 698 N N . MET A 1 87 ? 8.495 -8.234 -0.544 1.00 94.56 87 MET A N 1
ATOM 699 C CA . MET A 1 87 ? 8.229 -8.734 0.808 1.00 94.56 87 MET A CA 1
ATOM 700 C C . MET A 1 87 ? 7.416 -7.733 1.640 1.00 94.56 87 MET A C 1
ATOM 702 O O . MET A 1 87 ? 6.441 -8.112 2.283 1.00 94.56 87 MET A O 1
ATOM 706 N N . ARG A 1 88 ? 7.760 -6.438 1.596 1.00 94.06 88 ARG A N 1
ATOM 707 C CA . ARG A 1 88 ? 6.985 -5.395 2.291 1.00 94.06 88 ARG A CA 1
ATOM 708 C C . ARG A 1 88 ? 5.571 -5.258 1.743 1.00 94.06 88 ARG A C 1
ATOM 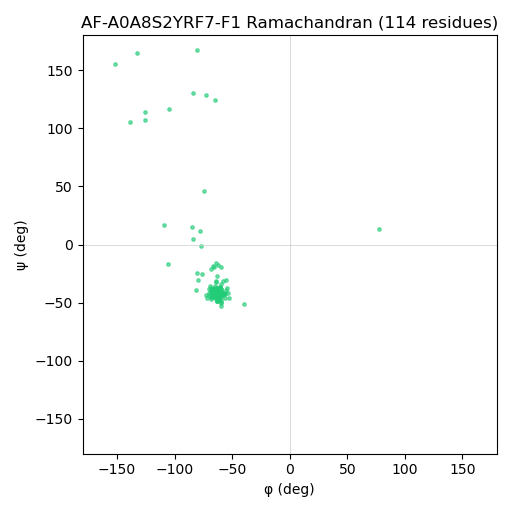710 O O . ARG A 1 88 ? 4.644 -5.082 2.524 1.00 94.06 88 ARG A O 1
ATOM 717 N N . VAL A 1 89 ? 5.397 -5.356 0.429 1.00 95.81 89 VAL A N 1
ATOM 718 C CA . VAL A 1 89 ? 4.068 -5.338 -0.193 1.00 95.81 89 VAL A CA 1
ATOM 719 C C . VAL A 1 89 ? 3.249 -6.552 0.257 1.00 95.81 89 VAL A C 1
ATOM 721 O O . VAL A 1 89 ? 2.102 -6.380 0.660 1.00 95.81 89 VAL A O 1
ATOM 724 N N . PHE A 1 90 ? 3.839 -7.751 0.314 1.00 96.12 90 PHE A N 1
ATOM 725 C CA . PHE A 1 90 ? 3.166 -8.937 0.854 1.00 96.12 90 PHE A CA 1
ATOM 726 C C . PHE A 1 90 ? 2.753 -8.779 2.323 1.00 96.12 90 PHE A C 1
ATOM 728 O O . PHE A 1 90 ? 1.654 -9.201 2.678 1.00 96.12 90 PHE A O 1
ATOM 735 N N . GLU A 1 91 ? 3.569 -8.140 3.172 1.00 96.06 91 GLU A N 1
ATOM 736 C CA . GLU A 1 91 ? 3.175 -7.821 4.556 1.00 96.06 91 GLU A CA 1
ATOM 737 C C . GLU A 1 91 ? 1.898 -6.956 4.595 1.00 96.06 91 GLU A C 1
ATOM 739 O O . GLU A 1 91 ? 1.005 -7.216 5.403 1.00 96.06 91 GLU A O 1
ATOM 744 N N . LEU A 1 92 ? 1.787 -5.951 3.715 1.00 96.50 92 LEU A N 1
ATOM 745 C CA . LEU A 1 92 ? 0.608 -5.078 3.629 1.00 96.50 92 LEU A CA 1
ATOM 746 C C . LEU A 1 92 ? -0.628 -5.829 3.121 1.00 96.50 92 LEU A C 1
ATOM 748 O O . LEU A 1 92 ? -1.698 -5.721 3.717 1.00 96.50 92 LEU A O 1
ATOM 752 N N . LEU A 1 93 ? -0.477 -6.613 2.051 1.00 97.19 93 LEU A N 1
ATOM 753 C CA . LEU A 1 93 ? -1.563 -7.409 1.470 1.00 97.19 93 LEU A CA 1
ATOM 754 C C . LEU A 1 93 ? -2.074 -8.472 2.448 1.00 97.19 93 LEU A C 1
ATOM 756 O O . LEU A 1 93 ? -3.279 -8.669 2.580 1.00 97.19 93 LEU A O 1
ATOM 760 N N . THR A 1 94 ? -1.169 -9.111 3.192 1.00 97.38 94 THR A N 1
ATOM 761 C CA . THR A 1 94 ? -1.535 -10.083 4.232 1.00 97.38 94 THR A CA 1
ATOM 762 C C . THR A 1 94 ? -2.330 -9.413 5.346 1.00 97.38 94 THR A C 1
ATOM 764 O O . THR A 1 94 ? -3.331 -9.965 5.796 1.00 97.38 94 THR A O 1
ATOM 767 N N . ALA A 1 95 ? -1.933 -8.208 5.772 1.00 96.69 95 ALA A N 1
ATOM 768 C CA . ALA A 1 95 ? -2.694 -7.460 6.766 1.0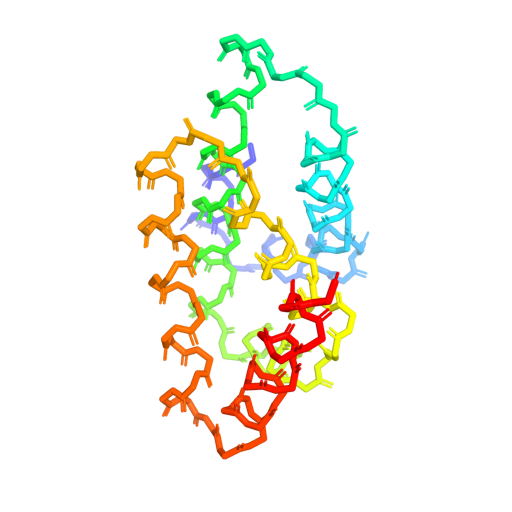0 96.69 95 ALA A CA 1
ATOM 769 C C . ALA A 1 95 ? -4.128 -7.186 6.283 1.00 96.69 95 ALA A C 1
ATOM 771 O O . ALA A 1 95 ? -5.066 -7.395 7.048 1.00 96.69 95 ALA A O 1
ATOM 772 N N . LEU A 1 96 ? -4.306 -6.782 5.017 1.00 96.38 96 LEU A N 1
ATOM 773 C CA . LEU A 1 96 ? -5.627 -6.574 4.400 1.00 96.38 96 LEU A CA 1
ATOM 774 C C . LEU A 1 96 ? -6.465 -7.856 4.384 1.00 96.38 96 LEU A C 1
ATOM 776 O O . LEU A 1 96 ? -7.628 -7.822 4.774 1.00 96.38 96 LEU A O 1
ATOM 780 N N . CYS A 1 97 ? -5.858 -8.988 4.018 1.00 96.94 97 CYS A N 1
ATOM 781 C CA . CYS A 1 97 ? -6.533 -10.287 3.993 1.00 96.94 97 CYS A CA 1
ATOM 782 C C . CYS A 1 97 ? -7.004 -10.751 5.377 1.00 96.94 97 CYS A C 1
ATOM 784 O O . CYS A 1 97 ? -8.058 -11.363 5.502 1.00 96.94 97 CYS A O 1
ATOM 786 N N . VAL A 1 98 ? -6.205 -10.504 6.418 1.00 95.75 98 VAL A N 1
ATOM 787 C CA . VAL A 1 98 ? -6.508 -10.959 7.786 1.00 95.75 98 VAL A CA 1
ATOM 788 C C . VAL A 1 98 ? -7.504 -10.032 8.486 1.00 95.75 98 VAL A C 1
ATOM 790 O O . VAL A 1 98 ? -8.197 -10.461 9.405 1.00 95.75 98 VAL A O 1
ATOM 793 N N . TYR A 1 99 ? -7.585 -8.769 8.070 1.00 94.12 99 TYR A N 1
ATOM 794 C CA . TYR A 1 99 ? -8.441 -7.779 8.714 1.00 94.12 99 TYR A CA 1
ATOM 795 C C . TYR A 1 99 ? -9.936 -8.002 8.453 1.00 94.12 99 TYR A C 1
ATOM 797 O O . TYR A 1 99 ? -10.734 -7.925 9.387 1.00 94.12 99 TYR A O 1
ATOM 805 N N . SER A 1 100 ? -10.330 -8.269 7.204 1.00 92.00 100 SER A N 1
ATOM 806 C CA . SER A 1 100 ? -11.734 -8.481 6.840 1.00 92.00 100 SER A CA 1
ATOM 807 C C . SER A 1 100 ? -11.881 -9.405 5.631 1.00 92.00 100 SER A C 1
ATOM 809 O O . SER A 1 100 ? -10.989 -9.503 4.789 1.00 92.00 100 SER A O 1
ATOM 811 N N . HIS A 1 101 ? -13.043 -10.058 5.524 1.00 92.19 101 HIS A N 1
ATOM 812 C CA . HIS A 1 101 ? -13.385 -10.877 4.355 1.00 92.19 101 HIS A CA 1
ATOM 813 C C . HIS A 1 101 ? -13.393 -10.043 3.065 1.00 92.19 101 HIS A C 1
ATOM 815 O O . HIS A 1 101 ? -12.919 -10.492 2.030 1.00 92.19 101 HIS A O 1
ATOM 821 N N . GLU A 1 102 ? -13.870 -8.801 3.142 1.00 92.44 102 GLU A N 1
ATOM 822 C CA . GLU A 1 102 ? -13.879 -7.871 2.010 1.00 92.44 102 GLU A CA 1
ATOM 823 C C . GLU A 1 102 ? -12.457 -7.498 1.562 1.00 92.44 102 GLU A C 1
ATOM 825 O O . GLU A 1 102 ? -12.150 -7.549 0.373 1.00 92.44 102 GLU A O 1
ATOM 830 N N . GLY A 1 103 ? -11.547 -7.239 2.511 1.00 92.81 103 GLY A N 1
ATOM 831 C CA . GLY A 1 103 ? -10.133 -7.008 2.215 1.00 92.81 103 GLY A CA 1
ATOM 832 C C . GLY A 1 103 ? -9.465 -8.225 1.569 1.00 92.81 103 GLY A C 1
ATOM 833 O O . GLY A 1 103 ? -8.700 -8.072 0.617 1.00 92.81 103 GLY A O 1
ATOM 834 N N . TYR A 1 104 ? -9.789 -9.437 2.032 1.00 96.31 104 TYR A N 1
ATOM 835 C CA . TYR A 1 104 ? -9.356 -10.684 1.395 1.00 96.31 104 TYR A CA 1
ATOM 836 C C . TYR A 1 104 ? -9.855 -10.802 -0.052 1.00 96.31 104 TYR A C 1
ATOM 838 O O . TYR A 1 104 ? -9.051 -11.040 -0.956 1.00 96.31 104 TYR A O 1
ATOM 846 N N . ASP A 1 105 ? -11.152 -10.595 -0.288 1.00 96.38 105 ASP A N 1
ATOM 847 C CA . ASP A 1 105 ? -11.756 -10.725 -1.617 1.00 96.38 105 ASP A CA 1
ATOM 848 C C . ASP A 1 105 ? -11.174 -9.717 -2.612 1.00 96.38 105 ASP A C 1
ATOM 850 O O . ASP A 1 105 ? -10.881 -10.077 -3.757 1.00 96.38 105 ASP A O 1
ATOM 854 N N . LEU A 1 106 ? -10.963 -8.470 -2.176 1.00 96.62 106 LEU A N 1
ATOM 855 C CA . LEU A 1 106 ? -10.370 -7.423 -3.004 1.00 96.62 106 LEU A CA 1
ATOM 856 C C . LEU A 1 106 ? -8.900 -7.702 -3.322 1.00 96.62 106 LEU A C 1
ATOM 858 O O . LEU A 1 106 ? -8.503 -7.570 -4.478 1.00 96.62 106 LEU A O 1
ATOM 862 N N . VAL A 1 107 ? -8.097 -8.143 -2.346 1.00 97.06 107 VAL A N 1
ATOM 863 C CA . VAL A 1 107 ? -6.700 -8.536 -2.604 1.00 97.06 107 VAL A CA 1
ATOM 864 C C . VAL A 1 107 ? -6.642 -9.709 -3.577 1.00 97.06 107 VAL A C 1
ATOM 866 O O . VAL A 1 107 ? -5.857 -9.686 -4.525 1.00 97.06 107 VAL A O 1
ATOM 869 N N . LEU A 1 108 ? -7.484 -10.725 -3.383 1.00 96.25 108 LEU A N 1
ATOM 870 C CA . LEU A 1 108 ? -7.517 -11.891 -4.258 1.00 96.25 108 LEU A CA 1
ATOM 871 C C . LEU A 1 108 ? -7.984 -11.526 -5.675 1.00 96.25 108 LEU A C 1
ATOM 873 O O . LEU A 1 108 ? -7.443 -12.045 -6.649 1.00 96.25 108 LEU A O 1
ATOM 877 N N . LYS A 1 109 ? -8.965 -10.626 -5.806 1.00 95.50 109 LYS A N 1
ATOM 878 C CA . LYS A 1 109 ? -9.385 -10.066 -7.097 1.00 95.50 109 LYS A CA 1
ATOM 879 C C . LYS A 1 109 ? -8.221 -9.353 -7.784 1.00 95.50 109 LYS A C 1
ATOM 881 O O . LYS A 1 109 ? -7.889 -9.724 -8.903 1.00 95.50 109 LYS A O 1
ATOM 886 N N . ALA A 1 110 ? -7.567 -8.423 -7.095 1.00 95.44 110 ALA A N 1
ATOM 887 C CA . ALA A 1 110 ? -6.447 -7.663 -7.637 1.00 95.44 110 ALA A CA 1
ATOM 888 C C . ALA A 1 110 ? -5.276 -8.566 -8.067 1.00 95.44 110 ALA A C 1
ATOM 890 O O . ALA A 1 110 ? -4.656 -8.325 -9.099 1.00 95.44 110 ALA A O 1
ATOM 891 N N . LEU A 1 111 ? -4.983 -9.632 -7.311 1.00 94.94 111 LEU A N 1
ATOM 892 C CA . LEU A 1 111 ? -3.957 -10.617 -7.673 1.00 94.94 111 LEU A CA 1
ATOM 893 C C . LEU A 1 111 ? -4.336 -11.452 -8.904 1.00 94.94 111 LEU A C 1
ATOM 895 O O . LEU A 1 111 ? -3.464 -11.741 -9.714 1.00 94.94 111 LEU A O 1
ATOM 899 N N . ARG A 1 112 ? -5.611 -11.818 -9.078 1.00 92.75 112 ARG A N 1
ATOM 900 C CA . ARG A 1 112 ? -6.069 -12.497 -10.304 1.00 92.75 112 ARG A CA 1
ATOM 901 C C . ARG A 1 112 ? -5.978 -11.585 -11.521 1.00 92.75 112 ARG A C 1
ATOM 903 O O . ARG A 1 112 ? -5.516 -12.017 -12.568 1.00 92.75 112 ARG A O 1
ATOM 910 N N . ASP A 1 113 ? -6.384 -10.328 -11.364 1.00 89.38 113 ASP A N 1
ATOM 911 C CA . ASP A 1 113 ? -6.323 -9.329 -12.435 1.00 89.38 113 ASP A CA 1
ATOM 912 C C . ASP A 1 113 ? -4.865 -8.957 -12.780 1.00 89.38 113 ASP A C 1
ATOM 914 O O . ASP A 1 113 ? -4.584 -8.485 -13.878 1.00 89.38 113 ASP A O 1
ATOM 918 N N . PHE A 1 114 ? -3.929 -9.197 -11.855 1.00 81.00 114 PHE A N 1
ATOM 919 C CA . PHE A 1 114 ? -2.487 -9.060 -12.057 1.00 81.00 114 PHE A CA 1
ATOM 920 C C . PHE A 1 114 ? -1.863 -10.210 -12.868 1.00 81.00 114 PHE A C 1
ATOM 922 O O . PHE A 1 114 ? -0.825 -10.003 -13.492 1.00 81.00 114 PHE A O 1
ATOM 929 N N . GLU A 1 115 ? -2.458 -11.408 -12.872 1.00 58.78 115 GLU A N 1
ATOM 930 C CA . GLU A 1 115 ? -1.955 -12.584 -13.606 1.00 58.78 115 GLU A CA 1
ATOM 931 C C . GLU A 1 115 ? -2.261 -12.562 -15.124 1.00 58.78 115 GLU A C 1
ATOM 933 O O . GLU A 1 115 ? -2.052 -13.572 -15.800 1.00 58.78 115 GLU A O 1
ATOM 938 N N . VAL A 1 116 ? -2.714 -11.428 -15.680 1.00 42.94 116 VAL A N 1
ATOM 939 C CA . VAL A 1 116 ? -3.036 -11.252 -17.113 1.00 42.94 116 VAL A CA 1
ATOM 940 C C . VAL A 1 116 ? -2.041 -10.338 -17.824 1.00 42.94 116 VAL A C 1
ATOM 942 O O . VAL A 1 116 ? -1.820 -9.201 -17.350 1.00 42.94 116 VAL A O 1
#

Nearest PDB structures (foldseek):
  3dad-assembly2_B  TM=8.303E-01  e=4.947E-02  Homo sapiens
  1v18-assembly1_A  TM=7.464E-01  e=2.273E-01  Mus musculus
  1t08-assembly1_A  TM=7.481E-01  e=3.920E-01  Homo sapiens
  2gl7-assembly1_A  TM=6.444E-01  e=5.146E-01  Homo sapiens
  1g3j-assembly1_A  TM=6.012E-01  e=5.146E-01  Homo sapiens

Mean predicted aligned error: 3.59 Å

Foldseek 3Di:
DVVCLVPDPVVLVVCVVVVVLVVLLVLLQVLLVDDDDPVSVVVNVVSLVSVVSLCVDPVSVVVQLQDLVSLLSLLSSCSDPDPVSNVSSVVSLVCSLVVDVSSVVSNVVSVVVVVD

Radius of gyration: 13.61 Å; Cα contacts (8 Å, |Δi|>4): 98; chains: 1; bounding box: 32×29×33 Å

pLDDT: mean 91.28, std 6.88, range [42.94, 97.38]

Solvent-accessible surface area (backbone atoms only — not comparable to full-atom values): 6426 Å² total; per-residue (Å²): 109,60,70,53,60,73,74,30,68,68,59,39,51,51,40,44,75,71,46,43,54,58,55,52,50,52,49,52,42,58,53,59,78,48,90,73,50,76,65,50,54,54,52,47,54,52,48,52,52,41,50,55,57,45,50,73,36,66,76,52,28,54,55,46,42,74,31,64,73,58,44,39,42,54,53,55,46,55,76,50,96,38,74,69,60,34,52,54,46,50,56,54,53,49,51,33,38,74,72,36,72,62,16,28,53,45,49,54,48,36,54,55,66,62,75,108

Secondary structure (DSSP, 8-state):
-HHHHHH-HHHHHHHHHTTHHHHHHHHHHHHHTSPPPHHHHHHHHHHHHHHHHHHTSHHHHHHHHT-HHHHHHHHHGGGSS-HHHHHHHHHHHHHHHHH-HHHHHHHHHHHHHHT-